Protein AF-A0A970XUR7-F1 (afdb_monomer_lite)

Secondary structure (DSSP, 8-state):
---HHHHHHHHHHHHHHHHHHHHHHHHHHHHHHHHHTSHHHHHHHHHHHHHHTT--S--PPTTHHHHHHHHHHHHHHHHHHHHHHHHHHHHTT---THHHHHHHHHHHHHHHHHHHHHHHT-HHHHHHHHHHH--

Foldseek 3Di:
DDDPVVVLVVVLVVLVVLLVVLLVVLVVVLVVLLVCLALVNLLVVLQVLCVVLVLDDDDQFPCSRVLSVVLNVVSVVLSVVLVVVQVVQVVVSHRRSCSSVVSSVVNVVSSVVSSVVRNVSDVSSVVSVVVVVVD

pLDDT: mean 93.55, std 5.64, range [51.28, 98.38]

Structure (mmCIF, N/CA/C/O backbone):
data_AF-A0A970XUR7-F1
#
_entry.id   AF-A0A970XUR7-F1
#
loop_
_atom_site.group_PDB
_atom_site.id
_atom_site.type_symbol
_atom_site.label_atom_id
_atom_site.label_alt_id
_atom_site.label_comp_id
_atom_site.label_asym_id
_atom_site.label_entity_id
_atom_site.label_seq_id
_atom_site.pdbx_PDB_ins_code
_atom_site.Cartn_x
_atom_site.Cartn_y
_atom_site.Cartn_z
_atom_site.occupancy
_atom_site.B_iso_or_equiv
_atom_site.auth_seq_id
_atom_site.auth_comp_id
_atom_site.auth_asym_id
_atom_site.auth_atom_id
_atom_site.pdbx_PDB_model_num
ATOM 1 N N . MET A 1 1 ? -8.563 -4.527 41.582 1.00 74.06 1 MET A N 1
ATOM 2 C CA . MET A 1 1 ? -8.660 -5.382 40.375 1.00 74.06 1 MET A CA 1
ATOM 3 C C . MET A 1 1 ? -9.880 -4.939 39.582 1.00 74.06 1 MET A C 1
ATOM 5 O O . MET A 1 1 ? -10.922 -4.779 40.198 1.00 74.06 1 MET A O 1
ATOM 9 N N . LEU A 1 2 ? -9.754 -4.699 38.271 1.00 77.88 2 LEU A N 1
ATOM 10 C CA . LEU A 1 2 ? -10.904 -4.385 37.406 1.00 77.88 2 LEU A CA 1
ATOM 11 C C . LEU A 1 2 ? -11.772 -5.630 37.207 1.00 77.88 2 LEU A C 1
ATOM 13 O O . LEU A 1 2 ? -11.233 -6.726 37.023 1.00 77.88 2 LEU A O 1
ATOM 17 N N . SER A 1 3 ? -13.089 -5.445 37.169 1.00 88.75 3 SER A N 1
ATOM 18 C CA . SER A 1 3 ? -14.045 -6.490 36.795 1.00 88.75 3 SER A CA 1
ATOM 19 C C . SER A 1 3 ? -13.825 -6.955 35.348 1.00 88.75 3 SER A C 1
ATOM 21 O O . SER A 1 3 ? -13.274 -6.232 34.511 1.00 88.75 3 SER A O 1
ATOM 23 N N . LEU A 1 4 ? -14.266 -8.173 35.017 1.00 88.88 4 LEU A N 1
ATOM 24 C CA . LEU A 1 4 ? -14.119 -8.728 33.663 1.00 88.88 4 LEU A CA 1
ATOM 25 C C . LEU A 1 4 ? -14.784 -7.846 32.591 1.00 88.88 4 LEU A C 1
ATOM 27 O O . LEU A 1 4 ? -14.265 -7.720 31.478 1.00 88.88 4 LEU A O 1
ATOM 31 N N . ASP A 1 5 ? -15.892 -7.188 32.927 1.00 86.62 5 ASP A N 1
ATOM 32 C CA . ASP A 1 5 ? -16.604 -6.296 32.012 1.00 86.62 5 ASP A CA 1
ATOM 33 C C . ASP A 1 5 ? -15.866 -4.976 31.785 1.00 86.62 5 ASP A C 1
ATOM 35 O O . ASP A 1 5 ? -15.787 -4.499 30.647 1.00 86.62 5 ASP A O 1
ATOM 39 N N . GLU A 1 6 ? -15.250 -4.415 32.826 1.00 88.31 6 GLU A N 1
ATOM 40 C CA . GLU A 1 6 ? -14.381 -3.242 32.697 1.00 88.31 6 GLU A CA 1
ATOM 41 C C . GLU A 1 6 ? -13.149 -3.557 31.849 1.00 88.31 6 GLU A C 1
ATOM 43 O O . GLU A 1 6 ? -12.807 -2.780 30.955 1.00 88.31 6 GLU A O 1
ATOM 48 N N . GLN A 1 7 ? -12.535 -4.729 32.038 1.00 90.31 7 GLN A N 1
ATOM 49 C CA . GLN A 1 7 ? -11.418 -5.178 31.204 1.00 90.31 7 GLN A CA 1
ATOM 50 C C . GLN A 1 7 ? -11.829 -5.316 29.730 1.00 90.31 7 GLN A C 1
ATOM 52 O O . GLN A 1 7 ? -11.109 -4.859 28.839 1.00 90.31 7 GLN A O 1
ATOM 57 N N . ARG A 1 8 ? -13.004 -5.893 29.440 1.00 87.94 8 ARG A N 1
ATOM 58 C CA . ARG A 1 8 ? -13.530 -6.015 28.066 1.00 87.94 8 ARG A CA 1
ATOM 59 C C . ARG A 1 8 ? -13.831 -4.656 27.436 1.00 87.94 8 ARG A C 1
ATOM 61 O O . ARG A 1 8 ? -13.567 -4.463 26.249 1.00 87.94 8 ARG A O 1
ATOM 68 N N . ARG A 1 9 ? -14.388 -3.705 28.192 1.00 87.88 9 ARG A N 1
ATOM 69 C CA . ARG A 1 9 ? -14.640 -2.333 27.710 1.00 87.88 9 ARG A CA 1
ATOM 70 C C . ARG A 1 9 ? -13.334 -1.586 27.449 1.00 87.88 9 ARG A C 1
ATOM 72 O O . ARG A 1 9 ? -13.206 -0.948 26.405 1.00 87.88 9 ARG A O 1
ATOM 79 N N . LEU A 1 10 ? -12.358 -1.713 28.346 1.00 91.69 10 LEU A N 1
ATOM 80 C CA . LEU A 1 10 ? -11.040 -1.101 28.199 1.00 91.69 10 LEU A CA 1
ATOM 81 C C . LEU A 1 10 ? -10.313 -1.636 26.961 1.00 91.69 10 LEU A C 1
ATOM 83 O O . LEU A 1 10 ? -9.883 -0.844 26.129 1.00 91.69 10 LEU A O 1
ATOM 87 N N . ARG A 1 11 ? -10.261 -2.962 26.772 1.00 91.19 11 ARG A N 1
ATOM 88 C CA . ARG A 1 11 ? -9.649 -3.579 25.580 1.00 91.19 11 ARG A CA 1
ATOM 89 C C . ARG A 1 11 ? -10.286 -3.091 24.278 1.00 91.19 11 ARG A C 1
ATOM 91 O O . ARG A 1 11 ? -9.570 -2.817 23.323 1.00 91.19 11 ARG A O 1
ATOM 98 N N . ARG A 1 12 ? -11.613 -2.932 24.245 1.00 90.12 12 ARG A N 1
ATOM 99 C CA . ARG A 1 12 ? -12.330 -2.408 23.068 1.00 90.12 12 ARG A CA 1
ATOM 100 C C . ARG A 1 12 ? -12.039 -0.929 22.804 1.00 90.12 12 ARG A C 1
ATOM 102 O O . ARG A 1 12 ? -11.908 -0.533 21.649 1.00 90.12 12 ARG A O 1
ATOM 109 N N . ARG A 1 13 ? -11.907 -0.110 23.853 1.00 92.12 13 ARG A N 1
ATOM 110 C CA . ARG A 1 13 ? -11.471 1.291 23.713 1.00 92.12 13 ARG A CA 1
ATOM 111 C C . ARG A 1 13 ? -10.042 1.380 23.184 1.00 92.12 13 ARG A C 1
ATOM 113 O O . ARG A 1 13 ? -9.801 2.155 22.266 1.00 92.12 13 ARG A O 1
ATOM 120 N N . LEU A 1 14 ? -9.133 0.567 23.720 1.00 94.19 14 LEU A N 1
ATOM 121 C CA . LEU A 1 14 ? -7.747 0.509 23.261 1.00 94.19 14 LEU A CA 1
ATOM 122 C C . LEU A 1 14 ? -7.655 0.049 21.800 1.00 94.19 14 LEU A C 1
ATOM 124 O O . LEU A 1 14 ? -6.994 0.721 21.020 1.00 94.19 14 LEU A O 1
ATOM 128 N N . ASP A 1 15 ? -8.370 -1.010 21.396 1.00 95.56 15 ASP A N 1
ATOM 129 C CA . ASP A 1 15 ? -8.441 -1.446 19.986 1.00 95.56 15 ASP A CA 1
ATOM 130 C C . ASP A 1 15 ? -8.865 -0.310 19.053 1.00 95.56 15 ASP A C 1
ATOM 132 O O . ASP A 1 15 ? -8.259 -0.110 18.004 1.00 95.56 15 ASP A O 1
ATOM 136 N N . ARG A 1 16 ? -9.866 0.480 19.457 1.00 94.00 16 ARG A N 1
ATOM 137 C CA . ARG A 1 16 ? -10.308 1.634 18.674 1.00 94.00 16 ARG A CA 1
ATOM 138 C C . ARG A 1 16 ? -9.230 2.715 18.586 1.00 94.00 16 ARG A C 1
ATOM 140 O O . ARG A 1 16 ? -8.988 3.214 17.495 1.00 94.00 16 ARG A O 1
ATOM 147 N N . ILE A 1 17 ? -8.583 3.072 19.698 1.00 96.50 17 ILE A N 1
ATOM 148 C CA . ILE A 1 17 ? -7.522 4.095 19.719 1.00 96.50 17 ILE A CA 1
ATOM 149 C C . ILE A 1 17 ? -6.343 3.660 18.843 1.00 96.50 17 ILE A C 1
ATOM 151 O O . ILE A 1 17 ? -5.941 4.406 17.951 1.00 96.50 17 ILE A O 1
ATOM 155 N N . TYR A 1 18 ? -5.834 2.442 19.047 1.00 95.75 18 TYR A N 1
ATOM 156 C CA . TYR A 1 18 ? -4.734 1.904 18.248 1.00 95.75 18 TYR A CA 1
ATOM 157 C C . TYR A 1 18 ? -5.116 1.770 16.779 1.00 95.75 18 TYR A C 1
ATOM 159 O O . TYR A 1 18 ? -4.341 2.162 15.916 1.00 95.75 18 TYR A O 1
ATOM 167 N N . GLY A 1 19 ? -6.315 1.272 16.475 1.00 95.31 19 GLY A N 1
ATOM 168 C CA . GLY A 1 19 ? -6.764 1.152 15.095 1.00 95.31 19 GLY A CA 1
ATOM 169 C C . GLY A 1 19 ? -6.887 2.508 14.399 1.00 95.31 19 GLY A C 1
ATOM 170 O O . GLY A 1 19 ? -6.417 2.639 13.276 1.00 95.31 19 GLY A O 1
ATOM 171 N N . ILE A 1 20 ? -7.431 3.538 15.060 1.00 96.25 20 ILE A N 1
ATOM 172 C CA . ILE A 1 20 ? -7.465 4.904 14.508 1.00 96.25 20 ILE A CA 1
ATOM 173 C C . ILE A 1 20 ? -6.043 5.419 14.256 1.00 96.25 20 ILE A C 1
ATOM 175 O O . ILE A 1 20 ? -5.768 5.911 13.165 1.00 96.25 20 ILE A O 1
ATOM 179 N N . ALA A 1 21 ? -5.134 5.268 15.223 1.00 97.38 21 ALA A N 1
ATOM 180 C CA . ALA A 1 21 ? -3.740 5.679 15.060 1.00 97.38 21 ALA A CA 1
ATOM 181 C C . ALA A 1 21 ? -3.068 4.966 13.872 1.00 97.38 21 ALA A C 1
ATOM 183 O O . ALA A 1 21 ? -2.422 5.614 13.050 1.00 97.38 21 ALA A O 1
ATOM 184 N N . LEU A 1 22 ? -3.286 3.654 13.724 1.00 97.38 22 LEU A N 1
ATOM 185 C CA . LEU A 1 22 ? -2.783 2.872 12.594 1.00 97.38 22 LEU A CA 1
ATOM 186 C C . LEU A 1 22 ? -3.369 3.343 11.258 1.00 97.38 22 LEU A C 1
ATOM 188 O O . LEU 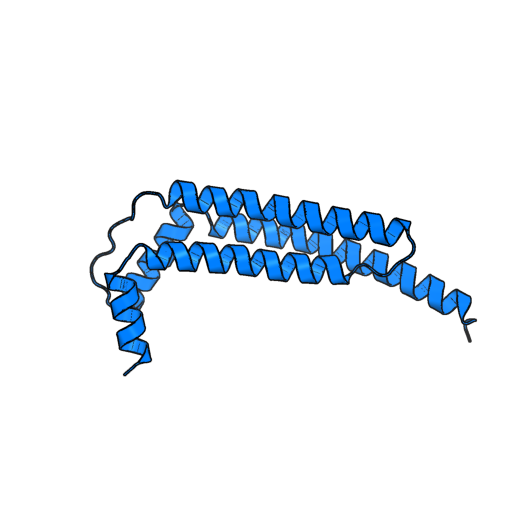A 1 22 ? -2.633 3.448 10.282 1.00 97.38 22 LEU A O 1
ATOM 192 N N . PHE A 1 23 ? -4.662 3.673 11.198 1.00 97.44 23 PHE A N 1
ATOM 193 C CA . PHE A 1 23 ? -5.269 4.218 9.982 1.00 97.44 23 PHE A CA 1
ATOM 194 C C . PHE A 1 23 ? -4.720 5.601 9.622 1.00 97.44 23 PHE A C 1
ATOM 196 O O . PHE A 1 23 ? -4.541 5.864 8.436 1.00 97.44 23 PHE A O 1
ATOM 203 N N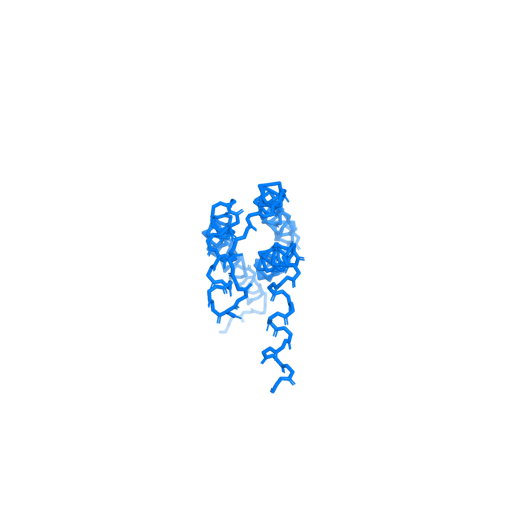 . ILE A 1 24 ? -4.419 6.459 10.602 1.00 97.56 24 ILE A N 1
ATOM 204 C CA . ILE A 1 24 ? -3.784 7.767 10.365 1.00 97.56 24 ILE A CA 1
ATOM 205 C C . ILE A 1 24 ? -2.385 7.576 9.772 1.00 97.56 24 ILE A C 1
ATOM 207 O O . ILE A 1 24 ? -2.083 8.149 8.727 1.00 97.56 24 ILE A O 1
ATOM 211 N N . VAL A 1 25 ? -1.555 6.722 10.381 1.00 96.50 25 VAL A N 1
ATOM 212 C CA . VAL A 1 25 ? -0.235 6.363 9.829 1.00 96.50 25 VAL A CA 1
ATOM 213 C C . VAL A 1 25 ? -0.377 5.764 8.425 1.00 96.50 25 VAL A C 1
ATOM 215 O O . VAL A 1 25 ? 0.390 6.092 7.519 1.00 96.50 25 VAL A O 1
ATOM 218 N N . GLY A 1 26 ? -1.413 4.950 8.215 1.00 95.00 26 GLY A N 1
ATOM 219 C CA . GLY A 1 26 ? -1.748 4.359 6.925 1.00 95.00 26 GLY A CA 1
ATOM 220 C C . GLY A 1 26 ? -2.012 5.381 5.817 1.00 95.00 26 GLY A C 1
ATOM 221 O O . GLY A 1 26 ? -1.712 5.080 4.666 1.00 95.00 26 GLY A O 1
ATOM 222 N N . ILE A 1 27 ? -2.499 6.591 6.125 1.00 96.12 27 ILE A N 1
ATOM 223 C CA . ILE A 1 27 ? -2.655 7.662 5.123 1.00 96.12 27 ILE A CA 1
ATOM 224 C C . ILE A 1 27 ? -1.285 8.049 4.562 1.00 96.12 27 ILE A C 1
ATOM 226 O O . ILE A 1 27 ? -1.102 8.069 3.347 1.00 96.12 27 ILE A O 1
ATOM 230 N N . GLY A 1 28 ? -0.310 8.294 5.442 1.00 95.25 28 GLY A N 1
ATOM 231 C CA . GLY A 1 28 ? 1.056 8.633 5.041 1.00 95.25 28 GLY A CA 1
ATOM 232 C C . GLY A 1 28 ? 1.689 7.529 4.195 1.00 95.25 28 GLY A C 1
ATOM 233 O O . GLY A 1 28 ? 2.185 7.797 3.105 1.00 95.25 28 GLY A O 1
ATOM 234 N N . ALA A 1 29 ? 1.581 6.274 4.641 1.00 93.50 29 ALA A N 1
ATOM 235 C CA . ALA A 1 29 ? 2.079 5.125 3.883 1.00 93.50 29 ALA A CA 1
ATOM 236 C C . ALA A 1 29 ? 1.398 4.983 2.506 1.00 93.50 29 ALA A C 1
ATOM 238 O O . ALA A 1 29 ? 2.057 4.678 1.515 1.00 93.50 29 ALA A O 1
ATOM 239 N N . THR A 1 30 ? 0.090 5.243 2.424 1.00 95.00 30 THR A N 1
ATOM 240 C CA . THR A 1 30 ? -0.665 5.226 1.160 1.00 95.00 30 THR A CA 1
ATOM 241 C C . THR A 1 30 ? -0.136 6.291 0.198 1.00 95.00 30 THR A C 1
ATOM 243 O O . THR A 1 30 ? 0.101 5.988 -0.966 1.00 95.00 30 THR A O 1
ATOM 246 N N . ILE A 1 31 ? 0.112 7.513 0.680 1.00 95.94 31 ILE A N 1
ATOM 247 C CA . ILE A 1 31 ? 0.676 8.607 -0.128 1.00 95.94 31 ILE A CA 1
ATOM 248 C C . ILE A 1 31 ? 2.068 8.251 -0.650 1.00 95.94 31 ILE A C 1
ATOM 250 O O . ILE A 1 31 ? 2.316 8.393 -1.846 1.00 95.94 31 ILE A O 1
ATOM 254 N N . VAL A 1 32 ? 2.948 7.750 0.219 1.00 95.06 32 VAL A N 1
ATOM 255 C CA . VAL A 1 32 ? 4.309 7.341 -0.166 1.00 95.06 32 VAL A CA 1
ATOM 256 C C . VAL A 1 32 ? 4.271 6.253 -1.241 1.00 95.06 32 VAL A C 1
ATOM 258 O O . VAL A 1 32 ? 4.964 6.364 -2.250 1.00 95.06 32 VAL A O 1
ATOM 261 N N . ASN A 1 33 ? 3.415 5.241 -1.080 1.00 93.00 33 ASN A N 1
ATOM 262 C CA . ASN A 1 33 ? 3.272 4.188 -2.085 1.00 93.00 33 ASN A CA 1
ATOM 263 C C . ASN A 1 33 ? 2.759 4.732 -3.426 1.00 93.00 33 ASN A C 1
ATOM 265 O O . ASN A 1 33 ? 3.303 4.384 -4.466 1.00 93.00 33 ASN A O 1
ATOM 269 N N . MET A 1 34 ? 1.772 5.633 -3.427 1.00 95.75 34 MET A N 1
ATOM 270 C CA . MET A 1 34 ? 1.296 6.252 -4.672 1.00 95.75 34 MET A CA 1
ATOM 271 C C . MET A 1 34 ? 2.393 7.061 -5.376 1.00 95.75 34 MET A C 1
ATOM 273 O O . MET A 1 34 ? 2.494 7.011 -6.599 1.00 95.75 34 MET A O 1
ATOM 277 N N . GLN A 1 35 ? 3.240 7.775 -4.627 1.00 95.31 35 GLN A N 1
ATOM 278 C CA . GLN A 1 35 ? 4.376 8.506 -5.199 1.00 95.31 35 GLN A CA 1
ATOM 279 C C . GLN A 1 35 ? 5.386 7.559 -5.859 1.00 95.31 35 GLN A C 1
ATOM 281 O O . GLN A 1 35 ? 5.872 7.854 -6.949 1.00 95.31 35 GLN A O 1
ATOM 286 N N . ALA A 1 36 ? 5.636 6.394 -5.256 1.00 93.06 36 ALA A N 1
ATOM 287 C CA . ALA A 1 36 ? 6.511 5.366 -5.820 1.00 93.06 36 ALA A CA 1
ATOM 288 C C . ALA A 1 36 ? 5.959 4.716 -7.106 1.00 93.06 36 ALA A C 1
ATOM 290 O O . ALA A 1 36 ? 6.722 4.097 -7.846 1.00 93.06 36 ALA A O 1
ATOM 291 N N . LEU A 1 37 ? 4.660 4.869 -7.385 1.00 95.62 37 LEU A N 1
ATOM 292 C CA . LEU A 1 37 ? 3.979 4.301 -8.553 1.00 95.62 37 LEU A CA 1
ATOM 293 C C . LEU A 1 37 ? 3.659 5.334 -9.641 1.00 95.62 37 LEU A C 1
ATOM 295 O O . LEU A 1 37 ? 2.936 5.028 -10.589 1.00 95.62 37 LEU A O 1
ATOM 299 N N . THR A 1 38 ? 4.196 6.554 -9.546 1.00 95.88 38 THR A N 1
ATOM 300 C CA . THR A 1 38 ? 4.164 7.465 -10.697 1.00 95.88 38 THR A CA 1
ATOM 301 C C . THR A 1 38 ? 4.990 6.885 -11.839 1.00 95.88 38 THR A C 1
ATOM 303 O O . THR A 1 38 ? 5.968 6.174 -11.609 1.00 95.88 38 THR A O 1
ATOM 306 N N . GLU A 1 39 ? 4.634 7.210 -13.081 1.00 94.00 39 GLU A N 1
ATOM 307 C CA . GLU A 1 39 ? 5.360 6.687 -14.239 1.00 94.00 39 GLU A CA 1
ATOM 308 C C . GLU A 1 39 ? 6.861 6.991 -14.166 1.00 94.00 39 GLU A C 1
ATOM 310 O O . GLU A 1 39 ? 7.678 6.097 -14.363 1.00 94.00 39 GLU A O 1
ATOM 315 N N . GLN A 1 40 ? 7.228 8.225 -13.811 1.00 94.75 40 GLN A N 1
ATOM 316 C CA . GLN A 1 40 ? 8.628 8.617 -13.676 1.00 94.75 40 GLN A CA 1
ATOM 317 C C . GLN A 1 40 ? 9.339 7.823 -12.573 1.00 94.75 40 GLN A C 1
ATOM 319 O O . GLN A 1 40 ? 10.469 7.383 -12.769 1.00 94.75 40 GLN A O 1
ATOM 324 N N . SER A 1 41 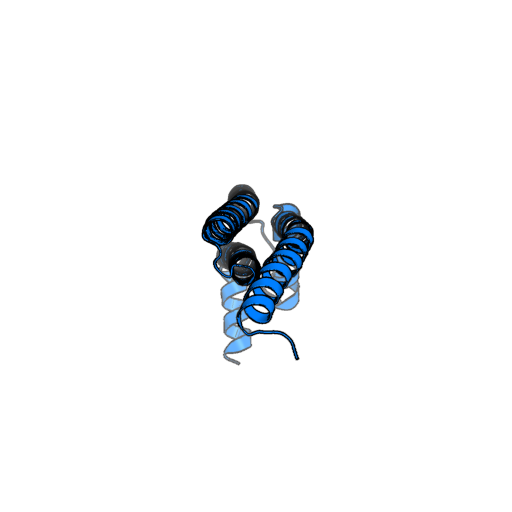? 8.688 7.603 -11.428 1.00 96.25 41 SER A N 1
ATOM 325 C CA . SER A 1 41 ? 9.259 6.794 -10.347 1.00 96.25 41 SER A CA 1
ATOM 326 C C . SER A 1 41 ? 9.430 5.334 -10.752 1.00 96.25 41 SER A C 1
ATOM 328 O O . SER A 1 41 ? 10.441 4.732 -10.398 1.00 96.25 41 SER A O 1
ATOM 330 N N . ILE A 1 42 ? 8.487 4.761 -11.503 1.00 95.25 42 ILE A N 1
ATOM 331 C CA . ILE A 1 42 ? 8.609 3.398 -12.037 1.00 95.25 42 ILE A CA 1
ATOM 332 C C . ILE A 1 42 ? 9.775 3.333 -13.028 1.00 95.25 42 ILE A C 1
ATOM 334 O O . ILE A 1 42 ? 10.630 2.464 -12.894 1.00 95.25 42 ILE A O 1
ATOM 338 N N . VAL A 1 43 ? 9.870 4.282 -13.965 1.00 95.81 43 VAL A N 1
ATOM 339 C CA . VAL A 1 43 ? 10.989 4.381 -14.918 1.00 95.81 43 VAL A CA 1
ATOM 340 C C . VAL A 1 43 ? 12.328 4.437 -14.186 1.00 95.81 43 VAL A C 1
ATOM 342 O O . VAL A 1 43 ? 13.226 3.674 -14.519 1.00 95.81 43 VAL A O 1
ATOM 345 N N . MET A 1 44 ? 12.457 5.289 -13.165 1.00 95.81 44 MET A N 1
ATOM 346 C CA . MET A 1 44 ? 13.692 5.401 -12.382 1.00 95.81 44 MET A CA 1
ATOM 347 C C . MET A 1 44 ? 14.051 4.098 -11.663 1.00 95.81 44 MET A C 1
ATOM 349 O O . MET A 1 44 ? 15.210 3.698 -11.678 1.00 95.81 44 MET A O 1
ATOM 353 N N . GLN A 1 45 ? 13.068 3.427 -11.057 1.00 94.75 45 GLN A N 1
ATOM 354 C CA . GLN A 1 45 ? 13.289 2.153 -10.369 1.00 94.75 45 GLN A CA 1
ATOM 355 C C . GLN A 1 45 ? 13.731 1.057 -11.345 1.00 94.75 45 GLN A C 1
ATOM 357 O O . GLN A 1 45 ? 14.697 0.355 -11.070 1.00 94.75 45 GLN A O 1
ATOM 362 N N . ILE A 1 46 ? 13.077 0.939 -12.505 1.00 95.25 46 ILE A N 1
ATOM 363 C CA . ILE A 1 46 ? 13.439 -0.068 -13.509 1.00 95.25 46 ILE A CA 1
ATOM 364 C C . ILE A 1 46 ? 14.787 0.250 -14.164 1.00 95.25 46 ILE A C 1
ATOM 366 O O . ILE A 1 46 ? 15.599 -0.653 -14.333 1.00 95.25 46 ILE A O 1
ATOM 370 N N . ALA A 1 47 ? 15.066 1.513 -14.491 1.00 95.06 47 ALA A N 1
ATOM 371 C CA . ALA A 1 47 ? 16.360 1.914 -15.040 1.00 95.06 47 ALA A CA 1
ATOM 372 C C . ALA A 1 47 ? 17.512 1.589 -14.073 1.00 95.06 47 ALA A C 1
ATOM 374 O O . ALA A 1 47 ? 18.529 1.051 -14.500 1.00 95.06 47 ALA A O 1
ATOM 375 N N . ALA A 1 48 ? 17.319 1.819 -12.769 1.00 95.00 48 ALA A N 1
ATOM 376 C CA . ALA A 1 48 ? 18.288 1.424 -11.748 1.00 95.00 48 ALA A CA 1
ATOM 377 C C . ALA A 1 48 ? 18.498 -0.101 -11.696 1.00 95.00 48 ALA A C 1
ATOM 379 O O . ALA A 1 48 ? 19.620 -0.557 -11.498 1.00 95.00 48 ALA A O 1
ATOM 380 N N . MET A 1 49 ? 17.451 -0.905 -11.921 1.00 94.31 49 MET A N 1
ATOM 381 C CA . MET A 1 49 ? 17.601 -2.362 -12.032 1.00 94.31 49 MET A CA 1
ATOM 382 C C . MET A 1 49 ? 18.386 -2.765 -13.288 1.00 94.31 49 MET A C 1
ATOM 384 O O . MET A 1 49 ? 19.214 -3.666 -13.218 1.00 94.31 49 MET A O 1
ATOM 388 N N . PHE A 1 50 ? 18.169 -2.106 -14.429 1.00 95.69 50 PHE A N 1
ATOM 389 C CA . PHE A 1 50 ? 18.962 -2.356 -15.640 1.00 95.69 50 PHE A CA 1
ATOM 390 C C . PHE A 1 50 ? 20.455 -2.103 -15.413 1.00 95.69 50 PHE A C 1
ATOM 392 O O . PHE A 1 50 ? 21.275 -2.919 -15.830 1.00 95.69 50 PHE A O 1
ATOM 399 N N . GLU A 1 51 ? 20.792 -1.015 -14.719 1.00 94.25 51 GLU A N 1
ATOM 400 C CA . GLU A 1 51 ? 22.168 -0.700 -14.328 1.00 94.25 51 GLU A CA 1
ATOM 401 C C . GLU A 1 51 ? 22.725 -1.742 -13.346 1.00 94.25 51 GLU A C 1
ATOM 403 O O . GLU A 1 51 ? 23.816 -2.264 -13.552 1.00 94.25 51 GLU A O 1
ATOM 408 N N . GLN A 1 52 ? 21.950 -2.111 -12.322 1.00 94.00 52 GLN A N 1
ATOM 409 C CA . GLN A 1 52 ? 22.363 -3.073 -11.297 1.00 94.00 52 GLN A CA 1
ATOM 410 C C . GLN A 1 52 ? 22.637 -4.478 -11.853 1.00 94.00 52 GLN A C 1
ATOM 412 O O . GLN A 1 52 ? 23.554 -5.149 -11.383 1.00 94.00 52 GLN A O 1
ATOM 417 N N . TYR A 1 53 ? 21.822 -4.944 -12.800 1.00 93.38 53 TYR A N 1
ATOM 418 C CA . TYR A 1 53 ? 21.920 -6.292 -13.370 1.00 93.38 53 TYR A CA 1
ATOM 419 C C . TYR A 1 53 ? 22.675 -6.330 -14.705 1.00 93.38 53 TYR A C 1
ATOM 421 O O . TYR A 1 53 ? 22.643 -7.355 -15.381 1.00 93.38 53 TYR A O 1
ATOM 429 N N . GLU A 1 54 ? 23.315 -5.224 -15.104 1.00 91.38 54 GLU A N 1
ATOM 430 C CA . GLU A 1 54 ? 24.029 -5.087 -16.383 1.00 91.38 54 GLU A CA 1
ATOM 431 C C . GLU A 1 54 ? 23.177 -5.538 -17.592 1.00 91.38 54 GLU A C 1
ATOM 433 O O . GLU A 1 54 ? 23.671 -6.095 -18.572 1.00 91.38 54 GLU A O 1
ATOM 438 N N . ALA A 1 55 ? 21.865 -5.275 -17.547 1.00 91.31 55 ALA A N 1
ATOM 439 C CA . ALA A 1 55 ? 20.885 -5.770 -18.523 1.00 91.31 55 ALA A CA 1
ATOM 440 C C . ALA A 1 55 ? 20.894 -4.998 -19.867 1.00 91.31 55 ALA A C 1
ATOM 442 O O . ALA A 1 55 ? 19.982 -5.140 -20.693 1.00 91.31 55 ALA A O 1
ATOM 443 N N . GLY A 1 56 ? 21.927 -4.180 -20.089 1.00 90.69 56 GLY A N 1
ATOM 444 C CA . GLY A 1 56 ? 22.105 -3.299 -21.241 1.00 90.69 56 GLY A CA 1
ATOM 445 C C . GLY A 1 56 ? 21.348 -1.975 -21.123 1.00 90.69 56 GLY A C 1
ATOM 446 O O . GLY A 1 56 ? 20.995 -1.527 -20.033 1.00 90.69 56 GLY A O 1
ATOM 447 N N . ASP A 1 57 ? 21.097 -1.341 -22.270 1.00 90.88 57 ASP A N 1
ATOM 448 C CA . ASP A 1 57 ? 20.423 -0.043 -22.313 1.00 90.88 57 ASP A CA 1
ATOM 449 C C . ASP A 1 57 ? 18.935 -0.162 -21.973 1.00 90.88 57 ASP A C 1
ATOM 451 O O . ASP A 1 57 ? 18.188 -0.954 -22.564 1.00 90.88 57 ASP A O 1
ATOM 455 N N . TYR A 1 58 ? 18.489 0.687 -21.048 1.00 91.62 58 TYR A N 1
ATOM 456 C CA . TYR A 1 58 ? 17.081 0.811 -20.705 1.00 91.62 58 TYR A CA 1
ATOM 457 C C . TYR A 1 58 ? 16.284 1.428 -21.862 1.00 91.62 58 TYR A C 1
ATOM 459 O O . TYR A 1 58 ? 16.564 2.535 -22.325 1.00 91.62 58 TYR A O 1
ATOM 467 N N . VAL A 1 59 ? 15.221 0.738 -22.272 1.00 91.38 59 VAL A N 1
ATOM 468 C CA . VAL A 1 59 ? 14.218 1.249 -23.213 1.00 91.38 59 VAL A CA 1
ATOM 469 C C . VAL A 1 59 ? 12.881 1.272 -22.501 1.00 91.38 59 VAL A C 1
ATOM 471 O O . VAL A 1 59 ? 12.427 0.236 -22.026 1.00 91.38 59 VAL A O 1
ATOM 474 N N . ARG A 1 60 ? 12.238 2.439 -22.440 1.00 91.12 60 ARG A N 1
ATOM 475 C CA . ARG A 1 60 ? 10.935 2.616 -21.787 1.00 91.12 60 ARG A CA 1
ATOM 476 C C . ARG A 1 60 ? 9.868 1.741 -22.444 1.00 91.12 60 ARG A C 1
ATOM 478 O O . ARG A 1 60 ? 9.658 1.832 -23.650 1.00 91.12 60 ARG A O 1
ATOM 485 N N . ALA A 1 61 ? 9.172 0.938 -21.642 1.00 89.19 61 ALA A N 1
ATOM 486 C CA . ALA A 1 61 ? 8.057 0.132 -22.122 1.00 89.19 61 ALA A CA 1
ATOM 487 C C . ALA A 1 61 ? 6.786 0.980 -22.282 1.00 89.19 61 ALA A C 1
ATOM 489 O O . ALA A 1 61 ? 6.510 1.886 -21.488 1.00 89.19 61 ALA A O 1
ATOM 490 N N . GLU A 1 62 ? 5.991 0.673 -23.304 1.00 91.94 62 GLU A N 1
ATOM 491 C CA . GLU A 1 62 ? 4.676 1.285 -23.495 1.00 91.94 62 GLU A CA 1
ATOM 492 C C . GLU A 1 62 ? 3.704 0.831 -22.398 1.00 91.94 62 GLU A C 1
ATOM 494 O O . GLU A 1 62 ? 3.726 -0.320 -21.975 1.00 91.94 62 GLU A O 1
ATOM 499 N N . GLY A 1 63 ? 2.830 1.724 -21.927 1.00 90.75 63 GLY A N 1
ATOM 500 C CA . GLY A 1 63 ? 1.798 1.384 -20.938 1.00 90.75 63 GLY A CA 1
ATOM 501 C C . GLY A 1 63 ? 2.203 1.521 -19.465 1.00 90.75 63 GLY A C 1
ATOM 502 O O . GLY A 1 63 ? 1.340 1.371 -18.599 1.00 90.75 63 GLY A O 1
ATOM 503 N N . LEU A 1 64 ? 3.454 1.895 -19.158 1.00 91.81 64 LEU A N 1
ATOM 504 C CA . LEU A 1 64 ? 3.899 2.167 -17.780 1.00 91.81 64 LEU A CA 1
ATOM 505 C C . LEU A 1 64 ? 3.059 3.254 -17.089 1.00 91.81 64 LEU A C 1
ATOM 507 O O . LEU A 1 64 ? 2.726 3.114 -15.913 1.00 91.81 64 LEU A O 1
ATOM 511 N N . ALA A 1 65 ? 2.635 4.291 -17.822 1.00 92.88 65 ALA A N 1
ATOM 512 C CA . ALA A 1 65 ? 1.707 5.304 -17.316 1.00 92.88 65 ALA A CA 1
ATOM 513 C C . ALA A 1 65 ? 0.382 4.702 -16.821 1.00 92.88 65 ALA A C 1
ATOM 515 O O . ALA A 1 65 ? -0.074 5.006 -15.719 1.00 92.88 65 ALA A O 1
ATOM 516 N N . ALA A 1 66 ? -0.243 3.852 -17.641 1.00 94.75 66 ALA A N 1
ATOM 517 C CA . ALA A 1 66 ? -1.530 3.241 -17.326 1.00 94.75 66 ALA A CA 1
ATOM 518 C C . ALA A 1 66 ? -1.409 2.281 -16.136 1.00 94.75 66 ALA A C 1
ATOM 520 O O . ALA A 1 66 ? -2.258 2.289 -15.244 1.00 94.75 66 ALA A O 1
ATOM 521 N N . LEU A 1 67 ? -0.323 1.506 -16.094 1.00 94.69 67 LEU A N 1
ATOM 522 C CA . LEU A 1 67 ? -0.010 0.611 -14.987 1.00 94.69 67 LEU A CA 1
ATOM 523 C C . LEU A 1 67 ? 0.207 1.382 -13.671 1.00 94.69 67 LEU A C 1
ATOM 525 O O . LEU A 1 67 ? -0.371 1.020 -12.645 1.00 94.69 67 LEU A O 1
ATOM 529 N N . GLY A 1 68 ? 0.974 2.476 -13.706 1.00 94.44 68 GLY A N 1
ATOM 530 C CA . GLY A 1 68 ? 1.175 3.356 -12.554 1.00 94.44 68 GLY A CA 1
ATOM 531 C C . GLY A 1 68 ? -0.138 3.940 -12.032 1.00 94.44 68 GLY A C 1
ATOM 532 O O . GLY A 1 68 ? -0.431 3.851 -10.840 1.00 94.44 68 GLY A O 1
ATOM 533 N N . TRP A 1 69 ? -0.999 4.440 -12.926 1.00 96.62 69 TRP A N 1
ATOM 534 C CA . TRP A 1 69 ? -2.331 4.932 -12.558 1.00 96.62 69 TRP A CA 1
ATOM 535 C C . TRP A 1 69 ? -3.225 3.857 -11.937 1.00 96.62 69 TRP A C 1
ATOM 537 O O . TRP A 1 69 ? -3.922 4.143 -10.961 1.00 96.62 69 TRP A O 1
ATOM 547 N N . ALA A 1 70 ? -3.189 2.625 -12.451 1.00 95.12 70 ALA A N 1
ATOM 548 C CA . ALA A 1 70 ? -3.930 1.513 -11.863 1.00 95.12 70 ALA A CA 1
ATOM 549 C C . ALA A 1 70 ? -3.493 1.260 -10.409 1.00 95.12 70 ALA A C 1
ATOM 551 O O . ALA A 1 70 ? -4.342 1.136 -9.525 1.00 95.12 70 ALA A O 1
ATOM 552 N N . GLY A 1 71 ? -2.183 1.272 -10.142 1.00 94.19 71 GLY A N 1
ATOM 553 C CA . GLY A 1 71 ? -1.633 1.189 -8.787 1.00 94.19 71 GLY A CA 1
ATOM 554 C C . GLY A 1 71 ? -2.058 2.360 -7.897 1.00 94.19 71 GLY A C 1
ATOM 555 O O . GLY A 1 71 ? -2.573 2.151 -6.796 1.00 94.19 71 GLY A O 1
ATOM 556 N N . ILE A 1 72 ? -1.920 3.593 -8.398 1.00 96.31 72 ILE A N 1
ATOM 557 C CA . ILE A 1 72 ? -2.297 4.822 -7.684 1.00 96.31 72 ILE A CA 1
ATOM 558 C C . ILE A 1 72 ? -3.772 4.806 -7.279 1.00 96.31 72 ILE A C 1
ATOM 560 O O . ILE A 1 72 ? -4.086 5.223 -6.172 1.00 96.31 72 ILE A O 1
ATOM 564 N N . VAL A 1 73 ? -4.674 4.307 -8.128 1.00 97.69 73 VAL A N 1
ATOM 565 C CA . VAL A 1 73 ? -6.111 4.200 -7.817 1.00 97.69 73 VAL A CA 1
ATOM 566 C C . VAL A 1 73 ? -6.408 3.018 -6.887 1.00 97.69 73 VAL A C 1
ATOM 568 O O . VAL A 1 73 ? -7.275 3.119 -6.016 1.00 97.69 73 VAL A O 1
ATOM 571 N N . ALA A 1 74 ? -5.683 1.906 -7.008 1.00 97.44 74 ALA A N 1
ATOM 572 C CA . ALA A 1 74 ? -5.883 0.733 -6.159 1.00 97.44 74 ALA A CA 1
ATOM 573 C C . ALA A 1 74 ? -5.579 1.012 -4.674 1.00 97.44 74 ALA A C 1
ATOM 575 O O . ALA A 1 74 ? -6.289 0.522 -3.794 1.00 97.44 74 ALA A O 1
ATOM 576 N N . HIS A 1 75 ? -4.576 1.841 -4.374 1.00 97.06 75 HIS A N 1
ATOM 577 C CA . HIS A 1 75 ? -4.206 2.218 -3.006 1.00 97.06 75 HIS A CA 1
ATOM 578 C C . HIS A 1 75 ? -5.328 2.890 -2.182 1.00 97.06 75 HIS A C 1
ATOM 580 O O . HIS A 1 75 ? -5.658 2.368 -1.110 1.00 97.06 75 HIS A O 1
ATOM 586 N N . PRO A 1 76 ? -5.952 4.001 -2.625 1.00 97.12 76 PRO A N 1
ATOM 587 C CA . PRO A 1 76 ? -7.047 4.638 -1.903 1.00 97.12 76 PRO A CA 1
ATOM 588 C C . PRO A 1 76 ? -8.295 3.753 -1.851 1.00 97.12 76 PRO A C 1
ATOM 590 O O . PRO A 1 76 ? -8.986 3.764 -0.834 1.00 97.12 76 PRO A O 1
ATOM 593 N N . LEU A 1 77 ? -8.565 2.938 -2.880 1.00 98.00 77 LEU A N 1
ATOM 594 C CA . LEU A 1 77 ? -9.663 1.965 -2.844 1.00 98.00 77 LEU A CA 1
ATOM 595 C C . LEU A 1 77 ? -9.441 0.904 -1.758 1.00 98.00 77 LEU A C 1
ATOM 597 O O . LEU A 1 77 ? -10.345 0.636 -0.965 1.00 98.00 77 LEU A O 1
ATOM 601 N N . ASN A 1 78 ? -8.230 0.348 -1.670 1.00 98.06 78 ASN A N 1
ATOM 602 C CA . ASN A 1 78 ? -7.850 -0.585 -0.612 1.00 98.06 78 ASN A CA 1
ATOM 603 C C . ASN A 1 78 ? -7.959 0.066 0.777 1.00 98.06 78 ASN A C 1
ATOM 605 O O . ASN A 1 78 ? -8.562 -0.509 1.686 1.00 98.06 78 ASN A O 1
ATOM 609 N N . TYR A 1 79 ? -7.441 1.287 0.939 1.00 97.50 79 TYR A N 1
ATOM 610 C CA . TYR A 1 79 ? -7.548 2.027 2.197 1.00 97.50 79 TYR A CA 1
ATOM 611 C C . TYR A 1 79 ? -9.015 2.238 2.606 1.00 97.50 79 TYR A C 1
ATOM 613 O O . TYR A 1 79 ? -9.404 1.916 3.732 1.00 97.50 79 TYR A O 1
ATOM 621 N N . ALA A 1 80 ? -9.851 2.723 1.682 1.00 97.81 80 ALA A N 1
ATOM 622 C CA . ALA A 1 80 ? -11.267 2.981 1.920 1.00 97.81 80 ALA A CA 1
ATOM 623 C C . ALA A 1 80 ? -12.036 1.705 2.290 1.00 97.81 80 ALA A C 1
ATOM 625 O O . ALA A 1 80 ? -12.848 1.723 3.219 1.00 97.81 80 ALA A O 1
ATOM 626 N N . LEU A 1 81 ? -11.749 0.587 1.616 1.00 98.38 81 LEU A N 1
ATOM 627 C CA . LEU A 1 81 ? -12.351 -0.712 1.905 1.00 98.38 81 LEU A CA 1
ATOM 628 C C . LEU A 1 81 ? -12.065 -1.156 3.346 1.00 98.38 81 LEU A C 1
ATOM 630 O O . LEU A 1 81 ? -12.992 -1.488 4.089 1.00 98.38 81 LEU A O 1
ATOM 634 N N . TRP A 1 82 ? -10.801 -1.135 3.772 1.00 98.19 82 TRP A N 1
ATOM 635 C CA . TRP A 1 82 ? -10.432 -1.596 5.113 1.00 98.19 82 TRP A CA 1
ATOM 636 C C . TRP A 1 82 ? -10.869 -0.641 6.216 1.00 98.19 82 TRP A C 1
ATOM 638 O O . TRP A 1 82 ? -11.273 -1.103 7.288 1.00 98.19 82 TRP A O 1
ATOM 648 N N . LEU A 1 83 ? -10.882 0.667 5.949 1.00 97.62 83 LEU A N 1
ATOM 649 C CA . LEU A 1 83 ? -11.475 1.642 6.857 1.00 97.62 83 LEU A CA 1
ATOM 650 C C . LEU A 1 83 ? -12.980 1.390 7.024 1.00 97.62 83 LEU A C 1
ATOM 652 O O . LEU A 1 83 ? -13.480 1.349 8.149 1.00 97.62 83 LEU A O 1
ATOM 656 N N . TYR A 1 84 ? -13.703 1.149 5.927 1.00 98.06 84 TYR A N 1
ATOM 657 C CA . TYR A 1 84 ? -15.124 0.803 5.967 1.00 98.06 84 TYR A CA 1
ATOM 658 C C . TYR A 1 84 ? -15.378 -0.466 6.794 1.00 98.06 84 TYR A C 1
ATOM 660 O O . TYR A 1 84 ? -16.246 -0.473 7.675 1.00 98.06 84 TYR A O 1
ATOM 668 N N . VAL A 1 85 ? -14.592 -1.526 6.570 1.00 98.06 85 VAL A N 1
ATOM 669 C CA . VAL A 1 85 ? -14.681 -2.774 7.345 1.00 98.06 85 VAL A CA 1
ATOM 670 C C . VAL A 1 85 ? -14.425 -2.510 8.832 1.00 98.06 85 VAL A C 1
ATOM 672 O O . VAL A 1 85 ? -15.200 -2.976 9.673 1.00 98.06 85 VAL A O 1
ATOM 675 N N . ALA A 1 86 ? -13.400 -1.724 9.173 1.00 97.25 86 ALA A N 1
ATOM 676 C CA . ALA A 1 86 ? -13.079 -1.391 10.557 1.00 97.25 86 ALA A CA 1
ATOM 677 C C . ALA A 1 86 ? -14.214 -0.628 11.251 1.00 97.25 86 ALA A C 1
ATOM 679 O O . ALA A 1 86 ? -14.658 -1.020 12.334 1.00 97.25 86 ALA A O 1
ATOM 680 N N . LEU A 1 87 ? -14.761 0.398 10.590 1.00 97.00 87 LEU A N 1
ATOM 681 C CA . LEU A 1 87 ? -15.900 1.171 11.088 1.00 97.00 87 LEU A CA 1
ATOM 682 C C . LEU A 1 87 ? -17.117 0.277 11.344 1.00 97.00 87 LEU A C 1
ATOM 684 O O . LEU A 1 87 ? -17.758 0.382 12.393 1.00 97.00 87 LEU A O 1
ATOM 688 N N . ARG A 1 88 ? -17.425 -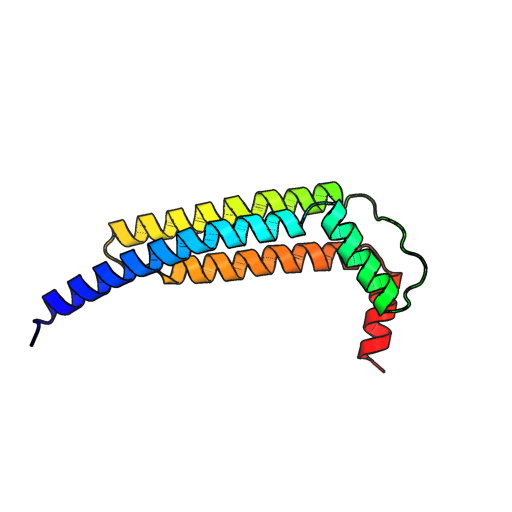0.640 10.418 1.00 97.69 88 ARG A N 1
ATOM 689 C CA . ARG A 1 88 ? -18.560 -1.560 10.565 1.00 97.69 88 ARG A CA 1
ATOM 690 C C . ARG A 1 88 ? -18.363 -2.522 11.739 1.00 97.69 88 ARG A C 1
ATOM 692 O O . ARG A 1 88 ? -19.307 -2.787 12.481 1.00 97.69 88 ARG A O 1
ATOM 699 N N . ARG A 1 89 ? -17.135 -3.001 11.958 1.00 96.94 89 ARG A N 1
ATOM 700 C CA . ARG A 1 89 ? -16.792 -3.873 13.093 1.00 96.94 89 ARG A CA 1
ATOM 701 C C . ARG A 1 89 ? -16.837 -3.144 14.432 1.00 96.94 89 ARG A C 1
ATOM 703 O O . ARG A 1 89 ? -17.394 -3.691 15.382 1.00 96.94 89 ARG A O 1
ATOM 710 N N . TRP A 1 90 ? -16.340 -1.911 14.505 1.00 95.12 90 TRP A N 1
ATOM 711 C CA . TRP A 1 90 ? -16.430 -1.101 15.720 1.00 95.12 90 TRP A CA 1
ATOM 712 C C . TRP A 1 90 ? -17.866 -0.748 16.097 1.00 95.12 90 TRP A C 1
ATOM 714 O O . TRP A 1 90 ? -18.165 -0.688 17.290 1.00 95.12 90 TRP A O 1
ATOM 724 N N . ARG A 1 91 ? -18.755 -0.549 15.113 1.00 94.12 91 ARG A N 1
ATOM 725 C CA . ARG A 1 91 ? -20.202 -0.387 15.350 1.00 94.12 91 ARG A CA 1
ATOM 726 C C . ARG A 1 91 ? -20.841 -1.648 15.934 1.00 94.12 91 ARG A C 1
ATOM 728 O O . ARG A 1 91 ? -21.731 -1.537 16.761 1.00 94.12 91 ARG A O 1
ATOM 735 N N . ALA A 1 92 ? -20.354 -2.828 15.554 1.00 94.62 92 ALA A N 1
ATOM 736 C C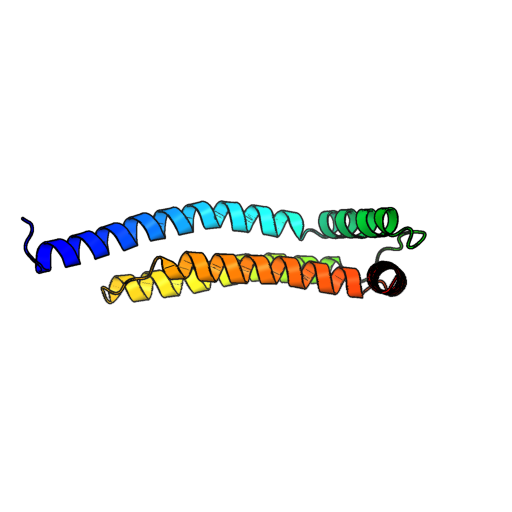A . ALA A 1 92 ? -20.780 -4.114 16.112 1.00 94.62 92 ALA A CA 1
ATOM 737 C C . ALA A 1 92 ? -20.040 -4.501 17.414 1.00 94.62 92 ALA A C 1
ATOM 739 O O . ALA A 1 92 ? -20.070 -5.663 17.812 1.00 94.62 92 ALA A O 1
ATOM 740 N N . GLU A 1 93 ? -19.323 -3.560 18.042 1.00 90.62 93 GLU A N 1
ATOM 741 C CA . GLU A 1 93 ? -18.497 -3.764 19.241 1.00 90.62 93 GLU A CA 1
ATOM 742 C C . GLU A 1 93 ? -17.424 -4.870 19.134 1.00 90.62 93 GLU A C 1
ATOM 744 O O . GLU A 1 93 ? -17.017 -5.454 20.145 1.00 90.62 93 GLU A O 1
ATOM 749 N N . ARG A 1 94 ? -16.937 -5.153 17.919 1.00 92.44 94 ARG A N 1
ATOM 750 C CA . ARG A 1 94 ? -15.891 -6.152 17.645 1.00 92.44 94 ARG A CA 1
ATOM 751 C C . ARG A 1 94 ? -14.517 -5.498 17.468 1.00 92.44 94 ARG A C 1
ATOM 753 O O . ARG A 1 94 ? -14.425 -4.362 17.012 1.00 92.44 94 ARG A O 1
ATOM 760 N N . PHE A 1 95 ? -13.457 -6.259 17.755 1.00 91.94 95 PHE A N 1
ATOM 761 C CA . PHE A 1 95 ? -12.066 -5.866 17.485 1.00 91.94 95 PHE A CA 1
ATOM 762 C C . PHE A 1 95 ? -11.823 -5.670 15.987 1.00 91.94 95 PHE A C 1
ATOM 764 O O . PHE A 1 95 ? -12.249 -6.511 15.174 1.00 91.94 95 PHE A O 1
ATOM 771 N N . ALA A 1 96 ? -11.138 -4.584 15.634 1.00 95.44 96 ALA A N 1
ATOM 772 C CA . ALA A 1 96 ? -10.923 -4.192 14.246 1.00 95.44 96 ALA A CA 1
ATOM 773 C C . ALA A 1 96 ? -9.563 -3.537 13.952 1.00 95.44 96 ALA A C 1
ATOM 775 O O . ALA A 1 96 ? -9.309 -3.228 12.792 1.00 95.44 96 ALA A O 1
ATOM 776 N N . ALA A 1 97 ? -8.664 -3.362 14.930 1.00 92.56 97 ALA A N 1
ATOM 777 C CA . ALA A 1 97 ? -7.341 -2.776 14.665 1.00 92.56 97 ALA A CA 1
ATOM 778 C C . ALA A 1 97 ? -6.531 -3.567 13.616 1.00 92.56 97 ALA A C 1
ATOM 780 O O . ALA A 1 97 ? -5.797 -2.985 12.821 1.00 92.56 97 ALA A O 1
ATOM 781 N N . TRP A 1 98 ? -6.731 -4.888 13.548 1.00 96.12 98 TRP A N 1
ATOM 782 C CA . TRP A 1 98 ? -6.118 -5.758 12.539 1.00 96.12 98 TRP A CA 1
ATOM 783 C C . TRP A 1 98 ? -6.479 -5.370 11.094 1.00 96.12 98 TRP A C 1
ATOM 785 O O . TRP A 1 98 ? -5.711 -5.666 10.185 1.00 96.12 98 TRP A O 1
ATOM 795 N N . CYS A 1 99 ? -7.608 -4.687 10.863 1.00 97.12 99 CYS A N 1
ATOM 796 C CA . CYS A 1 99 ? -8.004 -4.235 9.528 1.00 97.12 99 CYS A CA 1
ATOM 797 C C . CYS A 1 99 ? -6.980 -3.259 8.934 1.00 97.12 99 CYS A C 1
ATOM 799 O O . CYS A 1 99 ? -6.717 -3.318 7.737 1.00 97.12 99 CYS A O 1
ATOM 801 N N . ALA A 1 100 ? -6.361 -2.411 9.763 1.00 96.31 100 ALA A N 1
ATOM 802 C CA . ALA A 1 100 ? -5.300 -1.514 9.313 1.00 96.31 100 ALA A CA 1
ATOM 803 C C . ALA A 1 100 ? -4.043 -2.292 8.886 1.00 96.31 100 ALA A C 1
ATOM 805 O O . ALA A 1 100 ? -3.433 -1.963 7.873 1.00 96.31 100 ALA A O 1
ATOM 806 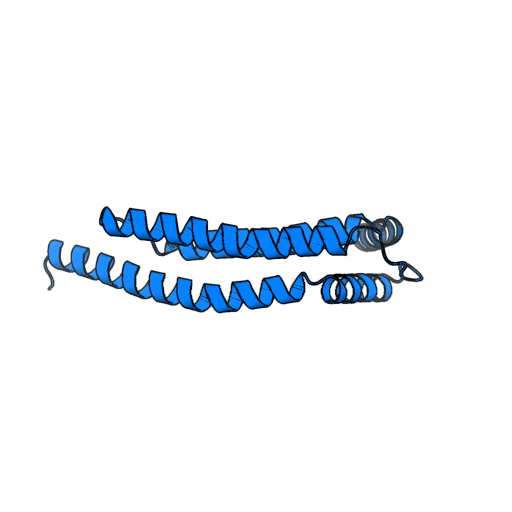N N . ILE A 1 101 ? -3.694 -3.361 9.612 1.00 96.38 101 ILE A N 1
ATOM 807 C CA . ILE A 1 101 ? -2.545 -4.224 9.289 1.00 96.38 101 ILE A CA 1
ATOM 808 C C . ILE A 1 101 ? -2.784 -4.951 7.964 1.00 96.38 101 ILE A C 1
ATOM 810 O O . ILE A 1 101 ? -1.928 -4.924 7.086 1.00 96.38 101 ILE A O 1
ATOM 814 N N . VAL A 1 102 ? -3.959 -5.560 7.788 1.00 98.00 102 VAL A N 1
ATOM 815 C CA . VAL A 1 102 ? -4.293 -6.257 6.536 1.00 98.00 102 VAL A CA 1
ATOM 816 C C . VAL A 1 102 ? -4.333 -5.281 5.361 1.00 98.00 102 VAL A C 1
ATOM 818 O O . VAL A 1 102 ? -3.774 -5.577 4.307 1.00 98.00 102 VAL A O 1
ATOM 821 N N . GLY A 1 103 ? -4.911 -4.091 5.551 1.00 97.44 103 GLY A N 1
ATOM 822 C CA . GLY A 1 103 ? -4.879 -3.034 4.544 1.00 97.44 103 GLY A CA 1
ATOM 823 C C . GLY A 1 103 ? -3.457 -2.616 4.164 1.00 97.44 103 GLY A C 1
ATOM 824 O O . GLY A 1 103 ? -3.183 -2.448 2.978 1.00 97.44 103 GLY A O 1
ATOM 825 N N . ALA A 1 104 ? -2.541 -2.511 5.131 1.00 96.31 104 ALA A N 1
ATOM 826 C CA . ALA A 1 104 ? -1.136 -2.199 4.875 1.00 96.31 104 ALA A CA 1
ATOM 827 C C . ALA A 1 104 ? -0.421 -3.310 4.088 1.00 96.31 104 ALA A C 1
ATOM 829 O O . ALA A 1 104 ? 0.273 -3.011 3.120 1.00 96.31 104 ALA A O 1
ATOM 830 N N . VAL A 1 105 ? -0.636 -4.581 4.449 1.00 97.44 105 VAL A N 1
ATOM 831 C CA . VAL A 1 105 ? -0.064 -5.735 3.729 1.00 97.44 105 VAL A CA 1
ATOM 832 C C . VAL A 1 105 ? -0.560 -5.779 2.285 1.00 97.44 105 VAL A C 1
ATOM 834 O O . VAL A 1 105 ? 0.244 -5.913 1.368 1.00 97.44 105 VAL A O 1
ATOM 837 N N . ILE A 1 106 ? -1.865 -5.609 2.059 1.00 97.94 106 ILE A N 1
ATOM 838 C CA . ILE A 1 106 ? -2.424 -5.574 0.700 1.00 97.94 106 ILE A CA 1
ATOM 839 C C . ILE A 1 106 ? -1.899 -4.360 -0.071 1.00 97.94 106 ILE A C 1
ATOM 841 O O . ILE A 1 106 ? -1.559 -4.488 -1.241 1.00 97.94 106 ILE A O 1
ATOM 845 N N . GLY A 1 107 ? -1.773 -3.202 0.582 1.00 96.94 107 GLY A N 1
ATOM 846 C CA . GLY A 1 107 ? -1.149 -2.020 -0.011 1.00 96.94 107 GLY A CA 1
ATOM 847 C C . GLY A 1 107 ? 0.273 -2.307 -0.492 1.00 96.94 107 GLY A C 1
ATOM 848 O O . GLY A 1 107 ? 0.597 -2.021 -1.637 1.00 96.94 107 GLY A O 1
ATOM 849 N N . TRP A 1 108 ? 1.099 -2.935 0.341 1.00 96.00 108 TRP A N 1
ATOM 850 C CA . TRP A 1 108 ? 2.448 -3.340 -0.050 1.00 96.00 108 TRP A CA 1
ATOM 851 C C . TRP A 1 108 ? 2.447 -4.325 -1.230 1.00 96.00 108 TRP A C 1
ATOM 853 O O . TRP A 1 108 ? 3.216 -4.145 -2.172 1.00 96.00 108 TRP A O 1
ATOM 863 N N . LEU A 1 109 ? 1.542 -5.312 -1.233 1.00 97.44 109 LEU A N 1
ATOM 864 C CA . LEU A 1 109 ? 1.392 -6.254 -2.348 1.00 97.44 109 LEU A CA 1
ATOM 865 C C . LEU A 1 109 ? 0.977 -5.569 -3.657 1.00 97.44 109 LEU A C 1
ATOM 867 O O . LEU A 1 109 ? 1.432 -5.989 -4.716 1.00 97.44 109 LEU A O 1
ATOM 871 N N . ILE A 1 110 ? 0.153 -4.516 -3.602 1.00 97.06 110 ILE A N 1
ATOM 872 C CA . ILE A 1 110 ? -0.186 -3.704 -4.781 1.00 97.06 110 ILE A CA 1
ATOM 873 C C . ILE A 1 110 ? 1.083 -3.059 -5.347 1.00 97.06 110 ILE A C 1
ATOM 875 O O . ILE A 1 110 ? 1.352 -3.215 -6.536 1.00 97.06 110 ILE A O 1
ATOM 879 N N . THR A 1 111 ? 1.887 -2.396 -4.508 1.00 95.75 111 THR A N 1
ATOM 880 C CA . THR A 1 111 ? 3.140 -1.756 -4.942 1.00 95.75 111 THR A CA 1
ATOM 881 C C . THR A 1 111 ? 4.098 -2.769 -5.560 1.00 95.75 111 THR A C 1
ATOM 883 O O . THR A 1 111 ? 4.558 -2.581 -6.685 1.00 95.75 111 THR A O 1
ATOM 886 N N . VAL A 1 112 ? 4.373 -3.867 -4.850 1.00 95.25 112 VAL A N 1
ATOM 887 C CA . VAL A 1 112 ? 5.281 -4.920 -5.325 1.00 95.25 112 VAL A CA 1
ATOM 888 C C . VAL A 1 112 ? 4.754 -5.558 -6.606 1.00 95.25 112 VAL A C 1
ATOM 890 O O . VAL A 1 112 ? 5.525 -5.767 -7.534 1.00 95.25 112 VAL A O 1
ATOM 893 N N . GLY A 1 113 ? 3.450 -5.822 -6.692 1.00 96.81 113 GLY A N 1
ATOM 894 C CA . GLY A 1 113 ? 2.821 -6.383 -7.884 1.00 96.81 113 GLY A CA 1
ATOM 895 C C . GLY A 1 113 ? 2.952 -5.468 -9.100 1.00 96.81 113 GLY A C 1
ATOM 896 O O . GLY A 1 113 ? 3.316 -5.936 -10.174 1.00 96.81 113 GLY A O 1
ATOM 897 N N . VAL A 1 114 ? 2.724 -4.163 -8.934 1.00 96.50 114 VAL A N 1
ATOM 898 C CA . VAL A 1 114 ? 2.902 -3.177 -10.011 1.00 96.50 114 VAL A CA 1
ATOM 899 C C . VAL A 1 114 ? 4.356 -3.123 -10.478 1.00 96.50 114 VAL A C 1
ATOM 901 O O . VAL A 1 114 ? 4.602 -3.182 -11.680 1.00 96.50 114 VAL A O 1
ATOM 904 N N . LEU A 1 115 ? 5.318 -3.062 -9.552 1.00 94.94 115 LEU A N 1
ATOM 905 C CA . LEU A 1 115 ? 6.742 -3.044 -9.898 1.00 94.94 115 LEU A CA 1
ATOM 906 C C . LEU A 1 115 ? 7.192 -4.352 -10.560 1.00 94.94 115 LEU A C 1
ATOM 908 O O . LEU A 1 115 ? 7.945 -4.314 -11.529 1.00 94.94 115 LEU A O 1
ATOM 912 N N . ALA A 1 116 ? 6.692 -5.497 -10.095 1.00 95.00 116 ALA A N 1
ATOM 913 C CA . ALA A 1 116 ? 6.977 -6.795 -10.697 1.00 95.00 116 ALA A CA 1
ATOM 914 C C . ALA A 1 116 ? 6.415 -6.898 -12.123 1.00 95.00 116 ALA A C 1
ATOM 916 O O . ALA A 1 116 ? 7.114 -7.369 -13.018 1.00 95.00 116 ALA A O 1
ATOM 917 N N . ILE A 1 117 ? 5.188 -6.417 -12.360 1.00 95.88 117 ILE A N 1
ATOM 918 C CA . ILE A 1 117 ? 4.614 -6.349 -13.712 1.00 95.88 117 ILE A CA 1
ATOM 919 C C . ILE A 1 117 ? 5.452 -5.412 -14.586 1.00 95.88 117 ILE A C 1
ATOM 921 O O . ILE A 1 117 ? 5.812 -5.799 -15.693 1.00 95.88 117 ILE A O 1
ATOM 925 N N . ALA A 1 118 ? 5.814 -4.225 -14.088 1.00 94.88 118 ALA A N 1
ATOM 926 C CA . ALA A 1 118 ? 6.634 -3.265 -14.825 1.00 94.88 118 ALA A CA 1
ATOM 927 C C . ALA A 1 118 ? 8.000 -3.852 -15.215 1.00 94.88 118 ALA A C 1
ATOM 929 O O . ALA A 1 118 ? 8.404 -3.739 -16.367 1.00 94.88 118 ALA A O 1
ATOM 930 N N . ALA A 1 119 ? 8.685 -4.537 -14.295 1.00 93.75 119 ALA A N 1
ATOM 931 C CA . ALA A 1 119 ? 9.932 -5.241 -14.591 1.00 93.75 119 ALA A CA 1
ATOM 932 C C . ALA A 1 119 ? 9.724 -6.367 -15.619 1.00 93.75 119 ALA A C 1
ATOM 934 O O . ALA A 1 119 ? 10.513 -6.508 -16.550 1.00 93.75 119 ALA A O 1
ATOM 935 N N . GLY A 1 120 ? 8.625 -7.119 -15.502 1.00 94.06 120 GLY A N 1
ATOM 936 C CA . GLY A 1 120 ? 8.244 -8.178 -16.439 1.00 94.06 120 GLY A CA 1
ATOM 937 C C . GLY A 1 120 ? 7.951 -7.696 -17.865 1.00 94.06 120 GLY A C 1
ATOM 938 O O . GLY A 1 120 ? 8.009 -8.492 -18.799 1.00 94.06 120 GLY A O 1
ATOM 939 N N . MET A 1 121 ? 7.698 -6.399 -18.066 1.00 94.62 121 MET A N 1
ATOM 940 C CA . MET A 1 121 ? 7.577 -5.796 -19.402 1.00 94.62 121 MET A CA 1
ATOM 941 C C . MET A 1 121 ? 8.930 -5.667 -20.123 1.00 94.62 121 MET A C 1
ATOM 943 O O . MET A 1 121 ? 8.961 -5.303 -21.298 1.00 94.62 121 MET A O 1
ATOM 947 N N . HIS A 1 122 ? 10.043 -5.985 -19.453 1.00 93.62 122 HIS A N 1
ATOM 948 C CA . HIS A 1 122 ? 11.396 -5.936 -19.995 1.00 93.62 122 HIS A CA 1
ATOM 949 C C . HIS A 1 122 ? 12.049 -7.331 -19.989 1.00 93.62 122 HIS A C 1
ATOM 951 O O . HIS A 1 122 ? 12.727 -7.682 -19.022 1.00 93.62 122 HIS A O 1
ATOM 957 N N . PRO A 1 123 ? 11.930 -8.121 -21.076 1.00 91.25 123 PRO A N 1
ATOM 958 C CA . PRO A 1 123 ? 12.466 -9.485 -21.126 1.00 91.25 123 PRO A CA 1
ATOM 959 C C . PRO A 1 123 ? 13.960 -9.568 -20.793 1.00 91.25 123 PRO A C 1
ATOM 961 O O . PRO A 1 123 ? 14.364 -10.403 -19.997 1.00 91.25 123 PRO A O 1
ATOM 964 N N . ARG A 1 124 ? 14.764 -8.621 -21.303 1.00 91.94 124 ARG A N 1
ATOM 965 C CA . ARG A 1 124 ? 16.213 -8.557 -21.030 1.00 91.94 124 ARG A CA 1
ATOM 966 C C . ARG A 1 124 ? 16.540 -8.424 -19.545 1.00 91.94 124 ARG A C 1
ATOM 968 O O . ARG A 1 124 ? 17.503 -9.020 -19.079 1.00 91.94 124 ARG A O 1
ATOM 975 N N . LEU A 1 125 ? 15.744 -7.647 -18.810 1.00 92.06 125 LEU A N 1
ATOM 976 C CA . LEU A 1 125 ? 15.925 -7.492 -17.371 1.00 92.06 125 LEU A CA 1
ATOM 977 C C . LEU A 1 125 ? 15.572 -8.788 -16.641 1.00 92.06 125 LEU A C 1
ATOM 979 O O . LEU A 1 125 ? 16.299 -9.202 -15.747 1.00 92.06 125 LEU A O 1
ATOM 983 N N . VAL A 1 126 ? 14.479 -9.443 -17.039 1.00 92.38 126 VAL A N 1
ATOM 984 C CA . VAL A 1 126 ? 14.072 -10.734 -16.469 1.00 92.38 126 VAL A CA 1
ATOM 985 C C . VAL A 1 126 ? 15.155 -11.790 -16.694 1.00 92.38 126 VAL A C 1
ATOM 987 O O . VAL A 1 126 ? 15.538 -12.470 -15.744 1.00 92.38 126 VAL A O 1
ATOM 990 N N . ASP A 1 127 ? 15.692 -11.883 -17.911 1.00 92.94 127 ASP A N 1
ATOM 991 C CA . ASP A 1 127 ? 16.765 -12.819 -18.257 1.00 92.94 127 ASP A CA 1
ATOM 992 C C . ASP A 1 127 ? 18.028 -12.563 -17.420 1.00 92.94 127 ASP A C 1
ATOM 994 O O . ASP A 1 127 ? 18.598 -13.502 -16.861 1.00 92.94 127 ASP A O 1
ATOM 998 N N . ALA A 1 128 ? 18.432 -11.296 -17.267 1.00 91.38 128 ALA A N 1
ATOM 999 C CA . ALA A 1 128 ? 19.589 -10.909 -16.459 1.00 91.38 128 ALA A CA 1
ATOM 1000 C C . ALA A 1 128 ? 19.402 -11.248 -14.970 1.00 91.38 128 ALA A C 1
ATOM 1002 O O . ALA A 1 128 ? 20.296 -11.809 -14.332 1.00 91.38 128 ALA A O 1
ATOM 1003 N N . VAL A 1 129 ? 18.213 -10.983 -14.418 1.00 90.94 129 VAL A N 1
ATOM 1004 C CA . VAL A 1 129 ? 17.879 -11.343 -13.034 1.00 90.94 129 VAL A CA 1
ATOM 1005 C C . VAL A 1 129 ? 17.917 -12.861 -12.849 1.00 90.94 129 VAL A C 1
ATOM 1007 O O . VAL A 1 129 ? 18.539 -13.339 -11.904 1.00 90.94 129 VAL A O 1
ATOM 1010 N N . LEU A 1 130 ? 17.312 -13.640 -13.748 1.00 91.31 130 LEU A N 1
ATOM 1011 C CA . LEU A 1 130 ? 17.320 -15.104 -13.652 1.00 91.31 130 LEU A CA 1
ATOM 1012 C C . LEU A 1 130 ? 18.733 -15.686 -13.763 1.00 91.31 130 LEU A C 1
ATOM 1014 O O . LEU A 1 130 ? 19.076 -16.589 -13.000 1.00 91.31 130 LEU A O 1
ATOM 1018 N N . ALA A 1 131 ? 19.564 -15.138 -14.653 1.00 90.44 131 ALA A N 1
ATOM 1019 C CA . ALA A 1 131 ? 20.968 -15.520 -14.770 1.00 90.44 131 ALA A CA 1
ATOM 1020 C C . ALA A 1 131 ? 21.754 -15.239 -13.478 1.00 90.44 131 ALA A C 1
ATOM 1022 O O . ALA A 1 131 ? 22.570 -16.059 -13.074 1.00 90.44 131 ALA A O 1
ATOM 1023 N N . SER A 1 132 ? 21.464 -14.128 -12.791 1.00 86.44 132 SER A N 1
ATOM 1024 C CA . SER A 1 132 ? 22.116 -13.778 -11.519 1.00 86.44 132 SER A CA 1
ATOM 1025 C C . SER A 1 132 ? 21.705 -14.659 -10.328 1.00 86.44 132 SER A C 1
ATOM 1027 O O . SER A 1 132 ? 22.451 -14.760 -9.359 1.00 86.44 132 SER A O 1
ATOM 1029 N N . VAL A 1 133 ? 20.523 -15.287 -10.382 1.00 82.62 133 VAL A N 1
ATOM 1030 C CA . VAL A 1 133 ? 19.970 -16.130 -9.301 1.00 82.62 133 VAL A CA 1
ATOM 1031 C C . VAL A 1 133 ? 20.314 -17.611 -9.496 1.00 82.62 133 VAL A C 1
ATOM 1033 O O . VAL A 1 133 ? 20.384 -18.357 -8.522 1.00 82.62 133 VAL A O 1
ATOM 1036 N N . GLY A 1 134 ? 20.489 -18.049 -10.746 1.00 67.50 134 GLY A N 1
ATOM 1037 C CA . GLY A 1 134 ? 20.847 -19.427 -11.097 1.00 67.50 134 GLY A CA 1
ATOM 1038 C C . GLY A 1 134 ? 22.352 -19.710 -11.190 1.00 67.50 134 GLY A C 1
ATOM 1039 O O . GLY A 1 134 ? 22.710 -20.849 -11.493 1.00 67.50 134 GLY A O 1
ATOM 1040 N N . GLY A 1 135 ? 23.196 -18.693 -10.988 1.00 51.28 135 GLY A N 1
ATOM 1041 C CA . GLY A 1 135 ? 24.662 -18.782 -10.976 1.00 51.28 135 GLY A CA 1
ATOM 1042 C C . GLY A 1 135 ? 25.256 -19.097 -9.610 1.00 51.28 135 GLY A C 1
ATOM 1043 O O . GLY A 1 135 ? 24.618 -18.770 -8.585 1.00 51.28 135 GLY A O 1
#

Radius of gyration: 20.52 Å; chains: 1; bounding box: 45×28×64 Å

Sequence (135 aa):
MLSLDEQRRLRRRLDRIYGIALFIVGIGATIVNMQALTEQSIVMQIAAMFEQYEAGDYVRAEGLAALGWAGIVAHPLNYALWLYVALRRWRAERFAAWCAIVGAVIGWLITVGVLAIAAGMHPRLVDAVLASVGG